Protein AF-A0A920LF20-F1 (afdb_monomer)

Foldseek 3Di:
DDDDDDDDDDPDLVVVVVVVVVCVVVVHDDPDDDDPDDRDDPPPDD

Solvent-accessible surface area (backbone atoms only — not comparable to full-atom values): 3467 Å² total; per-residue (Å²): 135,84,89,85,81,86,86,86,85,70,97,44,69,68,61,44,54,50,49,54,55,50,40,51,73,74,68,51,86,75,90,82,84,91,68,99,60,88,84,81,84,78,89,77,85,128

Mean predicted aligned error: 5.6 Å

Sequence (46 aa):
MANKFLHAIYDDDDKLLYAVKHLKKEGVYIEDVFTPFPVSWTGSKL

Radius of gyration: 12.72 Å; Cα contacts (8 Å, |Δi|>4): 8; chains: 1; bounding box: 25×14×45 Å

Structure (mmCIF, N/CA/C/O backbone):
data_AF-A0A920LF20-F1
#
_entry.id   AF-A0A920LF20-F1
#
loop_
_atom_site.group_PDB
_atom_site.id
_atom_site.type_symbol
_atom_site.label_atom_id
_atom_site.label_alt_id
_atom_site.label_comp_id
_atom_site.label_asym_id
_atom_site.label_entity_id
_atom_site.label_seq_id
_atom_site.pdbx_PDB_ins_code
_atom_site.Cartn_x
_atom_site.Cartn_y
_atom_site.Cartn_z
_atom_site.occupancy
_atom_site.B_iso_or_equiv
_atom_site.auth_seq_id
_atom_site.auth_comp_id
_atom_site.auth_asym_id
_atom_site.auth_atom_id
_atom_site.pdbx_PDB_model_num
ATOM 1 N N . MET A 1 1 ? 5.216 2.583 26.682 1.00 67.38 1 MET A N 1
ATOM 2 C CA . MET A 1 1 ? 4.849 1.506 25.733 1.00 67.38 1 MET A CA 1
ATOM 3 C C . MET A 1 1 ? 5.522 1.811 24.411 1.00 67.38 1 MET A C 1
ATOM 5 O O . MET A 1 1 ? 5.586 2.981 24.063 1.00 67.38 1 MET A O 1
ATOM 9 N N . ALA A 1 2 ? 6.064 0.807 23.723 1.00 85.19 2 ALA A N 1
ATOM 10 C CA . ALA A 1 2 ? 6.634 0.997 22.392 1.00 85.19 2 ALA A CA 1
ATOM 11 C C . ALA A 1 2 ? 5.526 0.892 21.335 1.00 85.19 2 ALA A C 1
ATOM 13 O O . ALA A 1 2 ? 4.696 -0.019 21.411 1.00 85.19 2 ALA A O 1
ATOM 14 N N . ASN A 1 3 ? 5.520 1.808 20.367 1.00 88.75 3 ASN A N 1
ATOM 15 C CA . ASN A 1 3 ? 4.624 1.735 19.217 1.00 88.75 3 ASN A CA 1
ATOM 16 C C . ASN A 1 3 ? 5.021 0.537 18.344 1.00 88.75 3 ASN A C 1
ATOM 18 O O . ASN A 1 3 ? 6.207 0.282 18.133 1.00 88.75 3 ASN A O 1
ATOM 22 N N . LYS A 1 4 ? 4.028 -0.214 17.864 1.00 92.44 4 LYS A N 1
ATOM 23 C CA . LYS A 1 4 ? 4.230 -1.329 16.935 1.00 92.44 4 LYS A CA 1
ATOM 24 C C . LYS A 1 4 ? 3.823 -0.874 15.542 1.00 92.44 4 LYS A C 1
ATOM 26 O O . LYS A 1 4 ? 2.739 -0.323 15.383 1.00 92.44 4 LYS A O 1
ATOM 31 N N . PHE A 1 5 ? 4.669 -1.153 14.560 1.00 92.94 5 PHE A N 1
ATOM 32 C CA . PHE A 1 5 ? 4.435 -0.809 13.161 1.00 92.94 5 PHE A CA 1
ATOM 33 C C . PHE A 1 5 ? 4.342 -2.081 12.319 1.00 92.94 5 PHE A C 1
ATOM 35 O O . PHE A 1 5 ? 5.063 -3.050 12.564 1.00 92.94 5 PHE A O 1
ATOM 42 N N . LEU A 1 6 ? 3.442 -2.074 11.335 1.00 94.50 6 LEU A N 1
ATOM 43 C CA . LEU A 1 6 ? 3.346 -3.111 10.312 1.00 9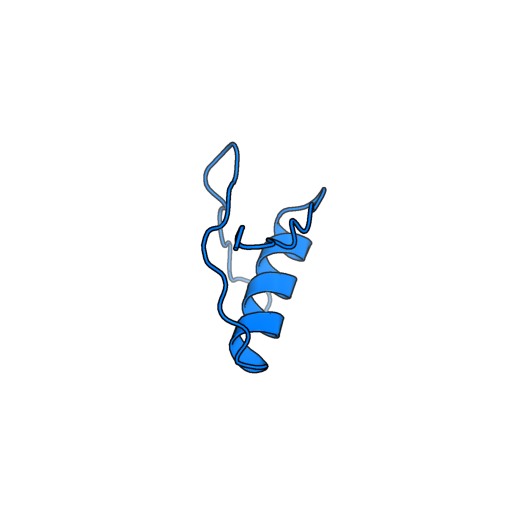4.50 6 LEU A CA 1
ATOM 44 C C . LEU A 1 6 ? 4.076 -2.623 9.061 1.00 94.50 6 LEU A C 1
ATOM 46 O O . LEU A 1 6 ? 3.653 -1.649 8.445 1.00 94.50 6 LEU A O 1
ATOM 50 N N . HIS A 1 7 ? 5.155 -3.302 8.675 1.00 95.56 7 HIS A N 1
ATOM 51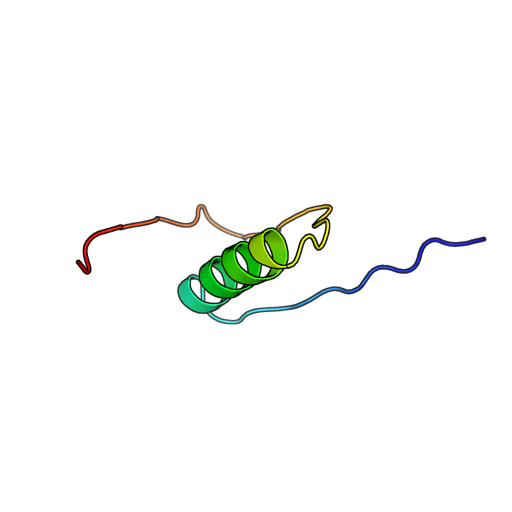 C CA . HIS A 1 7 ? 5.875 -3.003 7.438 1.00 95.56 7 HIS A CA 1
ATOM 52 C C . HIS A 1 7 ? 5.444 -3.982 6.345 1.00 95.56 7 HIS A C 1
ATOM 54 O O . HIS A 1 7 ? 5.785 -5.164 6.394 1.00 95.56 7 HIS A O 1
ATOM 60 N N . ALA A 1 8 ? 4.688 -3.489 5.366 1.00 95.75 8 ALA A N 1
ATOM 61 C CA . ALA A 1 8 ? 4.361 -4.236 4.159 1.00 95.75 8 ALA A CA 1
ATOM 62 C C . ALA A 1 8 ? 5.428 -3.969 3.089 1.00 95.75 8 ALA A C 1
ATOM 64 O O . ALA A 1 8 ? 5.711 -2.815 2.771 1.00 95.75 8 ALA A O 1
ATOM 65 N N . ILE A 1 9 ? 6.023 -5.034 2.551 1.00 96.00 9 ILE A N 1
ATOM 66 C CA . ILE A 1 9 ? 7.078 -4.961 1.536 1.00 96.00 9 ILE A CA 1
ATOM 67 C C . ILE A 1 9 ? 6.498 -5.453 0.213 1.00 96.00 9 ILE A C 1
ATOM 69 O O . ILE A 1 9 ? 5.880 -6.516 0.165 1.00 96.00 9 ILE A O 1
ATOM 73 N N . TYR A 1 10 ? 6.716 -4.677 -0.844 1.00 95.19 10 TYR A N 1
ATOM 74 C CA . TYR A 1 10 ? 6.258 -4.973 -2.197 1.00 95.19 10 TYR A CA 1
ATOM 75 C C . TYR A 1 10 ? 7.464 -5.078 -3.129 1.00 95.19 10 TYR A C 1
ATOM 77 O O . TYR A 1 10 ? 8.446 -4.355 -2.967 1.00 95.19 10 TYR A O 1
ATOM 85 N N . ASP A 1 11 ? 7.382 -6.000 -4.082 1.00 94.44 11 ASP A N 1
ATOM 86 C CA . ASP A 1 11 ? 8.396 -6.275 -5.105 1.00 94.44 11 ASP A CA 1
ATOM 87 C C . ASP A 1 11 ? 8.178 -5.477 -6.401 1.00 94.44 11 ASP A C 1
ATOM 89 O O . ASP A 1 11 ? 9.050 -5.461 -7.266 1.00 94.44 11 ASP A O 1
ATOM 93 N N . ASP A 1 12 ? 7.019 -4.829 -6.522 1.00 91.75 12 ASP A N 1
ATOM 94 C CA . ASP A 1 12 ? 6.496 -4.216 -7.738 1.00 91.75 12 ASP A CA 1
ATOM 95 C C . ASP A 1 12 ? 5.735 -2.921 -7.390 1.00 91.75 12 ASP A C 1
ATOM 97 O O . ASP A 1 12 ? 4.995 -2.858 -6.397 1.00 91.75 12 ASP A O 1
ATOM 101 N N . ASP A 1 13 ? 5.952 -1.868 -8.176 1.00 90.94 13 ASP A N 1
ATOM 102 C CA . ASP A 1 13 ? 5.420 -0.528 -7.931 1.00 90.94 13 ASP A CA 1
ATOM 103 C C . ASP A 1 13 ? 3.914 -0.422 -8.204 1.00 90.94 13 ASP A C 1
ATOM 105 O O . ASP A 1 13 ? 3.212 0.274 -7.461 1.00 90.94 13 ASP A O 1
ATOM 109 N N . ASP A 1 14 ? 3.377 -1.170 -9.168 1.00 91.31 14 ASP A N 1
ATOM 110 C CA . ASP A 1 14 ? 1.934 -1.231 -9.407 1.00 91.31 14 ASP A CA 1
ATOM 111 C C . ASP A 1 14 ? 1.205 -1.866 -8.214 1.00 91.31 14 ASP A C 1
ATOM 113 O O . ASP A 1 14 ? 0.177 -1.345 -7.756 1.00 91.31 14 ASP A O 1
ATOM 117 N N . LYS A 1 15 ? 1.751 -2.952 -7.643 1.00 93.75 15 LYS A N 1
ATOM 118 C CA . LYS A 1 15 ? 1.189 -3.577 -6.427 1.00 93.75 15 LYS A CA 1
ATOM 119 C C . LYS A 1 15 ? 1.228 -2.627 -5.233 1.00 93.75 15 LYS A C 1
ATOM 121 O O . LYS A 1 15 ? 0.234 -2.523 -4.507 1.00 93.75 15 LYS A O 1
ATOM 126 N N . LEU A 1 16 ? 2.346 -1.922 -5.045 1.00 93.69 16 LEU A N 1
ATOM 127 C CA . LEU A 1 16 ? 2.504 -0.920 -3.990 1.00 93.69 16 LEU A CA 1
ATOM 128 C C . LEU A 1 16 ? 1.428 0.171 -4.113 1.00 93.69 16 LEU A C 1
ATOM 130 O O . LEU A 1 16 ? 0.704 0.451 -3.155 1.00 93.69 16 LEU A O 1
ATOM 134 N N . LEU A 1 17 ? 1.281 0.764 -5.302 1.00 93.69 17 LEU A N 1
ATOM 135 C CA . LEU A 1 17 ? 0.317 1.837 -5.555 1.00 93.69 17 LEU A CA 1
ATOM 136 C C . LEU A 1 17 ? -1.133 1.365 -5.404 1.00 93.69 17 LEU A C 1
ATOM 138 O O . LEU A 1 17 ? -1.969 2.105 -4.872 1.00 93.69 17 LEU A O 1
ATOM 142 N N . TYR A 1 18 ? -1.450 0.147 -5.852 1.00 94.31 18 TYR A N 1
ATOM 143 C CA . TYR A 1 18 ? -2.770 -0.449 -5.659 1.00 94.31 18 TYR A CA 1
ATOM 144 C C . TYR A 1 18 ? -3.090 -0.625 -4.170 1.00 94.31 18 TYR A C 1
ATOM 146 O O . TYR A 1 18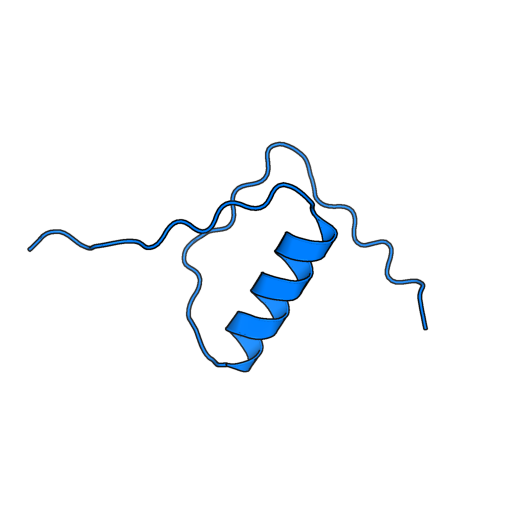 ? -4.159 -0.203 -3.722 1.00 94.31 18 TYR A O 1
ATOM 154 N N . ALA A 1 19 ? -2.155 -1.178 -3.392 1.00 95.44 19 ALA A N 1
ATOM 155 C CA . ALA A 1 19 ? -2.338 -1.399 -1.963 1.00 95.44 19 ALA A CA 1
ATOM 156 C C . ALA A 1 19 ? -2.538 -0.085 -1.199 1.00 95.44 19 ALA A C 1
ATOM 158 O O . ALA A 1 19 ? -3.483 0.029 -0.422 1.00 95.44 19 ALA A O 1
ATOM 159 N N . VAL A 1 20 ? -1.726 0.941 -1.476 1.00 94.88 20 VAL A N 1
ATOM 160 C CA . VAL A 1 20 ? -1.879 2.274 -0.865 1.00 94.88 20 VAL A CA 1
ATOM 161 C C . VAL A 1 20 ? -3.261 2.863 -1.169 1.00 94.88 20 VAL A C 1
ATOM 163 O O . VAL A 1 20 ? -3.940 3.359 -0.268 1.00 94.88 20 VAL A O 1
ATOM 166 N N . LYS A 1 21 ? -3.723 2.778 -2.426 1.00 94.50 21 LYS A N 1
ATOM 167 C CA . LYS A 1 21 ? -5.060 3.256 -2.822 1.00 94.50 21 LYS A CA 1
ATOM 168 C C . LYS A 1 21 ? -6.177 2.479 -2.130 1.00 94.50 21 LYS A C 1
ATOM 170 O O . LYS A 1 21 ? -7.166 3.090 -1.732 1.00 94.50 21 LYS A O 1
ATOM 175 N N . HIS A 1 22 ? -6.044 1.161 -2.014 1.00 96.62 22 HIS A N 1
ATOM 176 C CA . HIS A 1 22 ? -7.024 0.313 -1.342 1.00 96.62 22 HIS A CA 1
ATOM 177 C C . HIS A 1 22 ? -7.096 0.63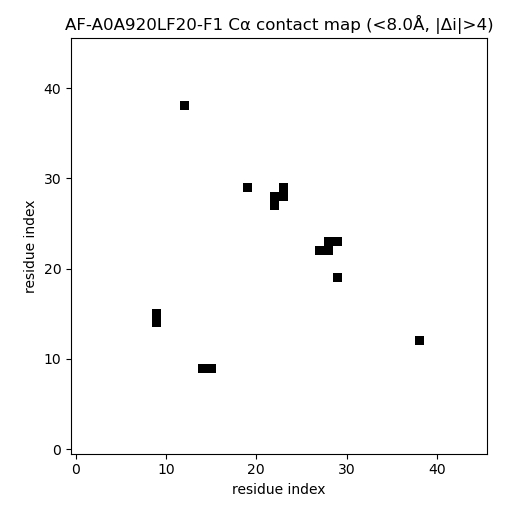1 0.157 1.00 96.62 22 HIS A C 1
ATOM 179 O O . HIS A 1 22 ? -8.161 0.985 0.645 1.00 96.62 22 HIS A O 1
ATOM 185 N N . LEU A 1 23 ? -5.962 0.633 0.859 1.00 96.31 23 LEU A N 1
ATOM 186 C CA . LEU A 1 23 ? -5.889 0.918 2.296 1.00 96.31 23 LEU A CA 1
ATOM 187 C C . LEU A 1 23 ? -6.426 2.311 2.645 1.00 96.31 23 LEU A C 1
ATOM 189 O O . LEU A 1 23 ? -7.161 2.466 3.618 1.00 96.31 23 LEU A O 1
ATOM 193 N N . LYS A 1 24 ? -6.138 3.314 1.807 1.00 95.38 24 LYS A N 1
ATOM 194 C CA . LYS A 1 24 ? -6.693 4.661 1.970 1.00 95.38 24 LYS A CA 1
ATOM 195 C C . LYS A 1 24 ? -8.218 4.690 1.821 1.00 95.38 24 LYS A C 1
ATOM 197 O O . LYS A 1 24 ? -8.871 5.450 2.531 1.00 95.38 24 LYS A O 1
ATOM 202 N N . LYS A 1 25 ? -8.792 3.884 0.917 1.00 97.50 25 LYS A N 1
ATOM 203 C CA . LYS A 1 25 ? -10.255 3.749 0.772 1.00 97.50 25 LYS A CA 1
ATOM 204 C C . LYS A 1 25 ? -10.892 3.078 1.989 1.00 97.50 25 LYS A C 1
ATOM 206 O O . LYS A 1 25 ? -11.972 3.491 2.387 1.00 97.50 25 LYS A O 1
ATOM 211 N N . GLU A 1 26 ? -10.203 2.116 2.595 1.00 97.19 26 GLU A N 1
ATOM 212 C CA . GLU A 1 26 ? -10.634 1.439 3.828 1.00 97.19 26 GLU A CA 1
ATOM 213 C C . GLU A 1 26 ? -10.411 2.286 5.099 1.00 97.19 26 GLU A C 1
ATOM 215 O O . GLU A 1 26 ? -10.746 1.860 6.201 1.00 97.19 26 GLU A O 1
ATOM 220 N N . GLY A 1 27 ? -9.844 3.493 4.977 1.00 96.81 27 GLY A N 1
ATOM 221 C CA . GLY A 1 27 ? -9.613 4.394 6.110 1.00 96.81 27 GLY A CA 1
ATOM 222 C C . GLY A 1 27 ? -8.410 4.024 6.983 1.00 96.81 27 GLY A C 1
ATOM 223 O O . GLY A 1 27 ? -8.288 4.529 8.098 1.00 96.81 27 GLY A O 1
ATOM 224 N N . VAL A 1 28 ? -7.507 3.170 6.496 1.00 96.75 28 VAL A N 1
ATOM 225 C CA . VAL A 1 28 ? -6.257 2.842 7.191 1.00 96.75 28 VAL A CA 1
ATOM 226 C C . VAL A 1 28 ? -5.2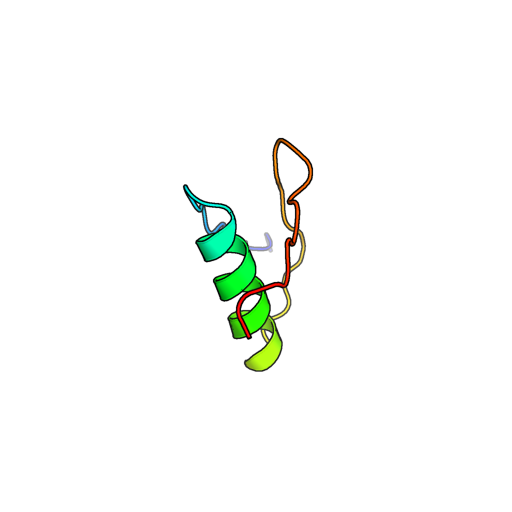72 4.003 7.044 1.00 96.75 28 VAL A C 1
ATOM 228 O O . VAL A 1 28 ? -4.976 4.441 5.930 1.00 96.75 28 VAL A O 1
ATOM 231 N N . TYR A 1 29 ? -4.742 4.493 8.168 1.00 95.62 29 TYR A N 1
ATOM 232 C CA . TYR A 1 29 ? -3.685 5.502 8.167 1.00 95.62 29 TYR A CA 1
ATOM 233 C C . TYR A 1 29 ? -2.333 4.857 7.852 1.00 95.62 29 TYR A C 1
ATOM 235 O O . TYR A 1 29 ? -1.938 3.878 8.484 1.00 95.62 29 TYR A O 1
ATOM 243 N N . ILE A 1 30 ? -1.641 5.406 6.858 1.00 96.31 30 ILE A N 1
ATOM 244 C CA . ILE A 1 30 ? -0.301 4.986 6.451 1.00 96.31 30 ILE A CA 1
ATOM 245 C C . ILE A 1 30 ? 0.647 6.089 6.908 1.00 96.31 30 ILE A C 1
ATOM 247 O O . ILE A 1 30 ? 0.510 7.220 6.450 1.00 96.31 30 ILE A O 1
ATOM 251 N N . GLU A 1 31 ? 1.572 5.752 7.806 1.00 96.06 31 GLU A N 1
ATOM 252 C CA . GLU A 1 31 ? 2.559 6.700 8.340 1.00 96.06 31 GLU A CA 1
ATOM 253 C C . GLU A 1 31 ? 3.502 7.187 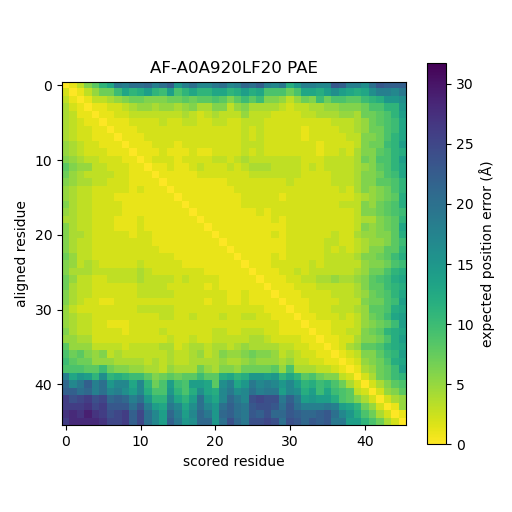7.234 1.00 96.06 31 GLU A C 1
ATOM 255 O O . GLU A 1 31 ? 3.547 8.376 6.949 1.00 96.06 31 GLU A O 1
ATOM 260 N N . ASP A 1 32 ? 4.192 6.255 6.567 1.00 94.56 32 ASP A N 1
ATOM 261 C CA . ASP A 1 32 ? 5.186 6.547 5.534 1.00 94.56 32 ASP A CA 1
ATOM 262 C C . ASP A 1 32 ? 5.206 5.467 4.444 1.00 94.56 32 ASP A C 1
ATOM 264 O O . ASP A 1 32 ? 4.857 4.304 4.673 1.00 94.56 32 ASP A O 1
ATOM 268 N N . VAL A 1 33 ? 5.661 5.849 3.247 1.00 94.25 33 VAL A N 1
ATOM 269 C CA . VAL A 1 33 ? 5.899 4.942 2.114 1.00 94.25 33 VAL A CA 1
ATOM 270 C C . VAL A 1 33 ? 7.314 5.167 1.588 1.00 94.25 33 VAL A C 1
ATOM 272 O O . VAL A 1 33 ? 7.636 6.243 1.089 1.00 94.25 33 VAL A O 1
ATOM 275 N N . PHE A 1 34 ? 8.156 4.137 1.667 1.00 93.81 34 PHE A N 1
ATOM 276 C CA . PHE A 1 34 ? 9.554 4.202 1.243 1.00 93.81 34 PHE A CA 1
ATOM 277 C C . PHE A 1 34 ? 9.740 3.539 -0.120 1.00 93.81 34 PHE A C 1
ATOM 279 O O . PHE A 1 34 ? 9.411 2.368 -0.295 1.00 93.81 34 PHE A O 1
ATOM 286 N N . THR A 1 35 ? 10.297 4.282 -1.078 1.00 93.44 35 THR A N 1
ATOM 287 C CA . THR A 1 35 ? 10.655 3.768 -2.408 1.00 93.44 35 THR A CA 1
ATOM 288 C C . THR A 1 35 ? 12.073 4.223 -2.766 1.00 93.44 35 THR A C 1
ATOM 290 O O . THR A 1 35 ? 12.418 5.376 -2.504 1.00 93.44 35 THR A O 1
ATOM 293 N N . PRO A 1 36 ? 12.931 3.337 -3.310 1.00 92.06 36 PRO A N 1
ATOM 294 C CA . PRO A 1 36 ? 14.330 3.674 -3.598 1.00 92.06 36 PRO A CA 1
ATOM 295 C C . PRO A 1 36 ? 14.479 4.645 -4.778 1.00 92.06 36 PRO A C 1
ATOM 297 O O . PRO A 1 36 ? 15.504 5.309 -4.906 1.00 92.06 36 PRO A O 1
ATOM 300 N N . PHE A 1 3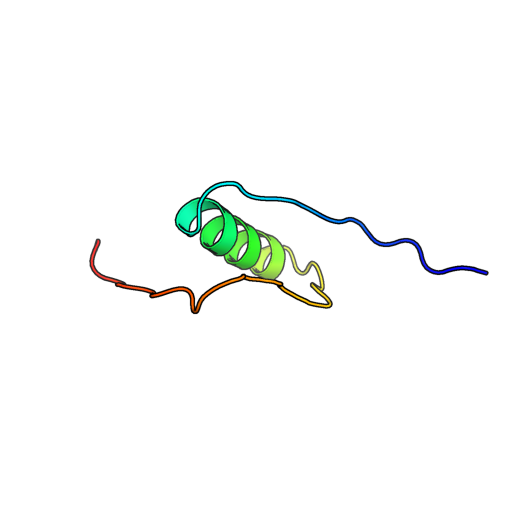7 ? 13.452 4.737 -5.624 1.00 89.75 37 PHE A N 1
ATOM 301 C CA . PHE A 1 37 ? 13.373 5.628 -6.775 1.00 89.75 37 PHE A CA 1
ATOM 302 C C . PHE A 1 37 ? 11.956 6.210 -6.871 1.00 89.75 37 PHE A C 1
ATOM 304 O O . PHE A 1 37 ? 11.018 5.591 -6.363 1.00 89.75 37 PHE A O 1
ATOM 311 N N . PRO A 1 38 ? 11.769 7.369 -7.528 1.00 88.12 38 PRO A N 1
ATOM 312 C CA . PRO A 1 38 ? 10.444 7.939 -7.738 1.00 88.12 38 PRO A CA 1
ATOM 313 C C . PRO A 1 38 ? 9.516 6.965 -8.474 1.00 88.12 38 PRO A C 1
ATOM 315 O O . PRO A 1 38 ? 9.861 6.465 -9.542 1.00 88.12 38 PRO A O 1
ATOM 318 N N . VAL A 1 39 ? 8.321 6.740 -7.929 1.00 85.19 39 VAL A N 1
ATOM 319 C CA . VAL A 1 39 ? 7.280 5.954 -8.603 1.00 85.19 39 VAL A CA 1
ATOM 320 C C . VAL A 1 39 ? 6.647 6.786 -9.722 1.00 85.19 39 VAL A C 1
ATOM 322 O O . VAL A 1 39 ? 6.103 7.866 -9.481 1.00 85.19 39 VAL A O 1
ATOM 325 N N . SER A 1 40 ? 6.728 6.312 -10.967 1.00 75.62 40 SER A N 1
ATOM 326 C CA . SER A 1 40 ? 6.127 6.993 -12.117 1.00 75.62 40 SER A CA 1
ATOM 327 C C . SER A 1 40 ? 4.704 6.493 -12.343 1.00 75.62 40 SER A C 1
ATOM 329 O O . SER A 1 40 ? 4.498 5.384 -12.826 1.00 7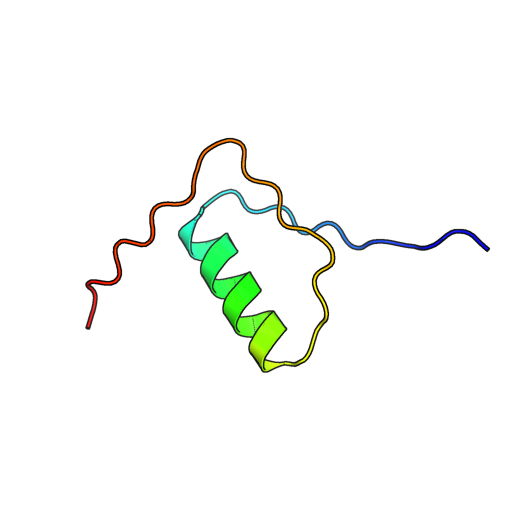5.62 40 SER A O 1
ATOM 331 N N . TRP A 1 41 ? 3.700 7.315 -12.044 1.00 61.66 41 TRP A N 1
ATOM 332 C CA . TRP A 1 41 ? 2.313 6.978 -12.362 1.00 61.66 41 TRP A CA 1
ATOM 333 C C . TRP A 1 41 ? 2.007 7.336 -13.823 1.00 61.66 41 TRP A C 1
ATOM 335 O O . TRP A 1 41 ? 1.642 8.470 -14.130 1.00 61.66 41 TRP A O 1
ATOM 345 N N . THR A 1 42 ? 2.141 6.378 -14.743 1.00 53.97 42 THR A N 1
ATOM 346 C CA . THR A 1 42 ? 1.609 6.520 -16.109 1.00 53.97 42 THR A CA 1
ATOM 347 C C . THR A 1 42 ? 0.144 6.083 -16.110 1.00 53.97 42 THR A C 1
ATOM 349 O O . THR A 1 42 ? -0.220 4.950 -16.404 1.00 53.97 42 THR A O 1
ATOM 352 N N . GLY A 1 43 ? -0.735 6.990 -15.683 1.00 61.03 43 GLY A N 1
ATOM 353 C CA . GLY A 1 43 ? -2.182 6.777 -15.608 1.00 61.03 43 GLY A CA 1
ATOM 354 C C . GLY A 1 43 ? -2.891 6.673 -16.966 1.00 61.03 43 GLY A C 1
ATOM 355 O O . GLY A 1 43 ? -3.852 7.398 -17.191 1.00 61.03 43 GLY A O 1
ATOM 356 N N . SER A 1 44 ? -2.464 5.779 -17.862 1.00 48.84 44 SER A N 1
ATOM 357 C CA . SER A 1 44 ? -3.152 5.488 -19.127 1.00 48.84 44 SER A CA 1
ATOM 358 C C . SER A 1 44 ? -3.420 3.992 -19.281 1.00 48.84 44 SER A C 1
ATOM 360 O O . SER A 1 44 ? -2.779 3.289 -20.061 1.00 48.84 44 SER A O 1
ATOM 362 N N . LYS A 1 45 ? -4.400 3.508 -18.520 1.00 51.38 45 LYS A N 1
ATOM 363 C CA . LYS A 1 45 ? -5.205 2.342 -18.894 1.00 51.38 45 LYS A CA 1
ATOM 364 C C . LYS A 1 45 ? -6.636 2.572 -18.399 1.00 51.38 45 LYS A C 1
ATOM 366 O O . LYS A 1 45 ? -7.119 1.905 -17.488 1.00 51.38 45 LYS A O 1
ATOM 371 N N . LEU A 1 46 ? -7.238 3.633 -18.940 1.00 43.25 46 LEU A N 1
ATOM 372 C CA . LEU A 1 46 ? -8.670 3.669 -19.229 1.00 43.25 46 LEU A CA 1
ATOM 373 C C . LEU A 1 4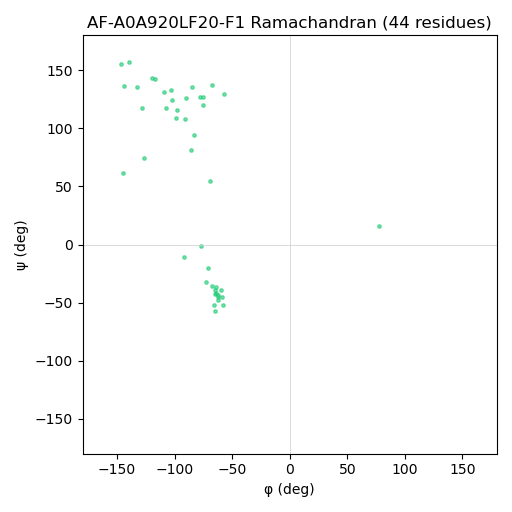6 ? -8.838 3.179 -20.666 1.00 43.25 46 LEU A C 1
ATOM 375 O O . LEU A 1 46 ? -7.990 3.583 -21.495 1.00 43.25 46 LEU A O 1
#

pLDDT: mean 87.48, std 14.45, range [43.25, 97.5]

Secondary structure (DSSP, 8-state):
-PPP------SSHHHHHHHHHHHHHTT--------SS---------